Protein AF-X1G6K4-F1 (afdb_monomer_lite)

Radius of gyration: 16.95 Å; chains: 1; bounding box: 36×23×48 Å

Secondary structure (DSSP, 8-stat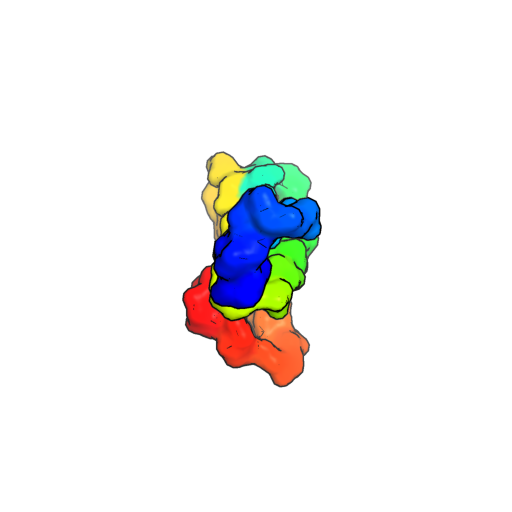e):
-HHHHHTBTTB---------EEEEE--TTS-HHHHHHHHHHHHHH-TT-EEEEE-S-HHHHHHHHHHHHHHHHH-S-GGGTTTT-

Sequence (85 aa):
TLAKREVYGIVGIDGITGPTEAVILADESADPELIASDLLAQAEHDFLSIPILLTTSPELAKMVKNSIEEQISKLSRPKKYLQNF

InterPro domains:
  IPR012131 Histidinol dehydrogenase [PF00815] (1-79)
  IPR012131 Histidinol dehydrogenase [PR00083] (13-34)
  IPR012131 Histidinol dehydrogenase [PR00083] (35-54)
  IPR012131 Histidinol dehydrogenase [PTHR21256] (1-78)
  IPR016161 Aldehyde/histidinol dehydrogenase [SSF53720] (4-77)

Foldseek 3Di:
DVVLVVCVPVDDDPDDDDADEEEAEDEPVDDLLVLLVVQVVQLVPDLPYAYYYDYPDPVSVVSNVVSNVVVLVVDPCNVSCVVHD

pLDDT: mean 83.93, std 12.52, range [57.5, 98.12]

Structure (mmCIF, N/CA/C/O backbone):
data_AF-X1G6K4-F1
#
_entry.id   AF-X1G6K4-F1
#
loop_
_atom_site.group_PDB
_atom_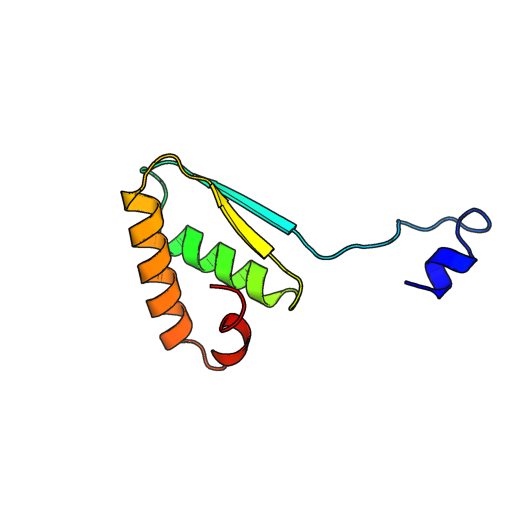site.id
_atom_site.type_symbol
_atom_site.label_atom_id
_atom_site.label_alt_id
_atom_site.label_comp_id
_atom_site.label_asym_id
_atom_site.label_entity_id
_atom_site.label_seq_id
_atom_site.pdbx_PDB_ins_code
_atom_site.Cartn_x
_atom_site.Cartn_y
_atom_site.Cartn_z
_atom_site.occupancy
_atom_site.B_iso_or_equiv
_atom_site.auth_seq_id
_atom_site.auth_comp_id
_atom_site.auth_asym_id
_atom_site.auth_atom_id
_atom_site.pdbx_PDB_model_num
ATOM 1 N N . THR A 1 1 ? 18.303 0.314 -20.387 1.00 61.69 1 THR A N 1
ATOM 2 C CA . THR A 1 1 ? 17.704 1.569 -20.898 1.00 61.69 1 THR A CA 1
ATOM 3 C C . THR A 1 1 ? 18.527 2.257 -21.975 1.00 61.69 1 THR A C 1
ATOM 5 O O . THR A 1 1 ? 17.966 2.542 -23.022 1.00 61.69 1 THR A O 1
ATOM 8 N N . LEU A 1 2 ? 19.833 2.487 -21.780 1.00 74.12 2 LEU A N 1
ATOM 9 C CA . LEU A 1 2 ? 20.690 3.187 -22.758 1.00 74.12 2 LEU A CA 1
ATOM 10 C C . LEU A 1 2 ? 20.697 2.542 -24.155 1.00 74.12 2 LEU A C 1
ATOM 12 O O . LEU A 1 2 ? 20.375 3.214 -25.120 1.00 74.12 2 LEU A O 1
ATOM 16 N N . ALA A 1 3 ? 20.916 1.228 -24.264 1.00 74.75 3 ALA A N 1
ATOM 17 C CA . ALA A 1 3 ? 20.901 0.549 -25.566 1.00 74.75 3 ALA A CA 1
ATOM 18 C C . ALA A 1 3 ? 19.542 0.632 -26.296 1.00 74.75 3 ALA A C 1
ATOM 20 O O . ALA A 1 3 ? 19.512 0.847 -27.499 1.00 74.75 3 ALA A O 1
ATOM 21 N N . LYS A 1 4 ? 18.415 0.523 -25.567 1.00 74.06 4 LYS A N 1
ATOM 22 C CA . LYS A 1 4 ? 17.065 0.718 -26.136 1.00 74.06 4 LYS A CA 1
ATOM 23 C C . LYS A 1 4 ? 16.867 2.162 -26.629 1.00 74.06 4 LYS A C 1
ATOM 25 O O . LYS A 1 4 ? 16.240 2.358 -27.659 1.00 74.06 4 LYS A O 1
ATOM 30 N N . ARG A 1 5 ? 17.423 3.162 -25.929 1.00 71.94 5 ARG A N 1
ATOM 31 C CA . ARG A 1 5 ? 17.381 4.575 -26.351 1.00 71.94 5 ARG A CA 1
ATOM 32 C C . ARG A 1 5 ? 18.182 4.834 -27.626 1.00 71.94 5 ARG A C 1
ATOM 34 O O . ARG A 1 5 ? 17.691 5.554 -28.481 1.00 71.94 5 ARG A O 1
ATOM 41 N N . GLU A 1 6 ? 19.361 4.231 -27.758 1.00 79.25 6 GLU A N 1
ATOM 42 C CA . GLU A 1 6 ? 20.238 4.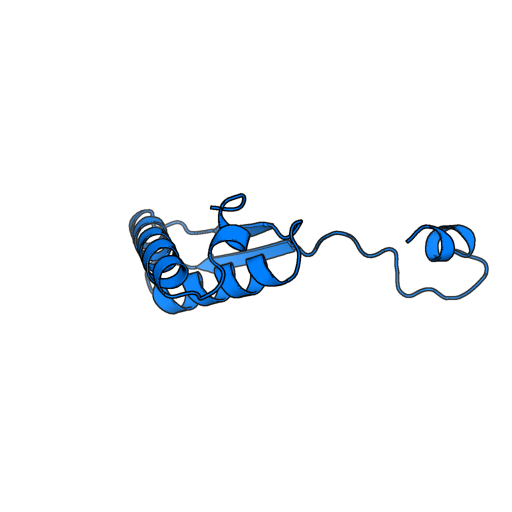396 -28.932 1.00 79.25 6 GLU A CA 1
ATOM 43 C C . GLU A 1 6 ? 19.624 3.852 -30.232 1.00 79.25 6 GLU A C 1
ATOM 45 O O . GLU A 1 6 ? 19.921 4.347 -31.313 1.00 79.25 6 GLU A O 1
ATOM 50 N N . VAL A 1 7 ? 18.746 2.847 -30.141 1.00 78.94 7 VAL A N 1
ATOM 51 C CA . VAL A 1 7 ? 18.102 2.219 -31.312 1.00 78.94 7 VAL A CA 1
ATOM 52 C C . VAL A 1 7 ? 16.649 2.664 -31.526 1.00 78.94 7 VAL A C 1
ATOM 54 O O . VAL A 1 7 ? 15.968 2.153 -32.420 1.00 78.94 7 VAL A O 1
ATOM 57 N N . TYR A 1 8 ? 16.163 3.618 -30.723 1.00 67.69 8 TYR A N 1
ATOM 58 C CA . TYR A 1 8 ? 14.820 4.182 -30.854 1.00 67.69 8 TYR A CA 1
ATOM 59 C C . TYR A 1 8 ? 14.652 4.854 -32.224 1.00 67.69 8 TYR A C 1
ATOM 61 O O . TYR A 1 8 ? 15.423 5.737 -32.589 1.00 67.69 8 TYR A O 1
ATOM 69 N N . GLY A 1 9 ? 13.646 4.425 -32.992 1.00 71.88 9 GLY A N 1
ATOM 70 C CA . GLY A 1 9 ? 13.390 4.915 -34.353 1.00 71.88 9 GLY A CA 1
ATOM 71 C C . GLY A 1 9 ? 14.130 4.162 -35.468 1.00 71.88 9 GLY A C 1
ATOM 72 O O . GLY A 1 9 ? 13.815 4.376 -36.634 1.00 71.88 9 GLY A O 1
ATOM 73 N N . ILE A 1 10 ? 15.056 3.255 -35.130 1.00 80.75 10 ILE A N 1
ATOM 74 C CA . ILE A 1 10 ? 15.741 2.363 -36.088 1.00 80.75 10 ILE A CA 1
ATOM 75 C C . ILE A 1 10 ? 15.113 0.964 -36.062 1.00 80.75 10 ILE A C 1
ATOM 77 O O . ILE A 1 10 ? 14.959 0.323 -37.099 1.00 80.75 10 ILE A O 1
ATOM 81 N N . VAL A 1 11 ? 14.712 0.498 -34.878 1.00 80.25 11 VAL A N 1
ATOM 82 C CA . VAL A 1 11 ? 13.977 -0.757 -34.681 1.00 80.25 11 VAL A CA 1
ATOM 83 C C . VAL A 1 11 ? 12.769 -0.517 -33.779 1.00 80.25 11 VAL A C 1
ATOM 85 O O . VAL A 1 11 ? 12.753 0.425 -32.984 1.00 80.25 11 VAL A O 1
ATOM 88 N N . GLY A 1 12 ? 11.747 -1.368 -33.896 1.00 75.88 12 GLY A N 1
ATOM 89 C CA . GLY A 1 12 ? 10.605 -1.334 -32.986 1.00 75.88 12 GLY A CA 1
ATOM 90 C C . GLY A 1 12 ? 11.055 -1.649 -31.561 1.00 75.88 12 GLY A C 1
ATOM 91 O O . GLY A 1 12 ? 11.676 -2.684 -31.326 1.00 75.88 12 GLY A O 1
ATOM 92 N N . ILE A 1 13 ? 10.755 -0.756 -30.618 1.00 79.56 13 ILE A N 1
ATOM 93 C CA . ILE A 1 13 ? 10.944 -1.001 -29.188 1.00 79.56 13 ILE A CA 1
ATOM 94 C C . ILE A 1 13 ? 9.649 -0.692 -28.442 1.00 79.56 13 ILE A C 1
ATOM 96 O O . ILE A 1 13 ? 8.945 0.257 -28.775 1.00 79.56 13 ILE A O 1
ATOM 100 N N . ASP A 1 14 ? 9.379 -1.467 -27.397 1.00 75.50 14 ASP A N 1
ATOM 101 C CA . ASP A 1 14 ? 8.132 -1.409 -26.615 1.00 75.50 14 ASP A CA 1
ATOM 102 C C . ASP A 1 14 ? 7.994 -0.114 -25.786 1.00 75.50 14 ASP A C 1
ATOM 104 O O . ASP A 1 14 ? 6.902 0.246 -25.359 1.00 75.50 14 ASP A O 1
ATOM 108 N N . GLY A 1 15 ? 9.108 0.586 -25.547 1.00 72.44 15 GLY A N 1
ATOM 109 C CA . GLY A 1 15 ? 9.176 1.819 -24.763 1.00 72.44 15 GLY A CA 1
ATOM 110 C C . GLY A 1 15 ? 10.436 1.913 -23.899 1.00 72.44 15 GLY A C 1
ATOM 111 O O . GLY A 1 15 ? 11.218 0.963 -23.773 1.00 72.44 15 GLY A O 1
ATOM 112 N N . ILE A 1 16 ? 10.639 3.086 -23.298 1.00 69.94 16 ILE A N 1
ATOM 113 C CA . ILE A 1 16 ? 11.632 3.308 -22.243 1.00 69.94 16 ILE A CA 1
ATOM 114 C C . ILE A 1 16 ? 10.899 3.178 -20.909 1.00 69.94 16 ILE A C 1
ATOM 116 O O . ILE A 1 16 ? 10.093 4.036 -20.568 1.00 69.94 16 ILE A O 1
ATOM 120 N N . THR A 1 17 ? 11.154 2.104 -20.169 1.00 66.81 17 THR A N 1
ATOM 121 C CA . THR A 1 17 ? 10.473 1.850 -18.893 1.00 66.81 17 THR A CA 1
ATOM 122 C C . THR A 1 17 ? 11.008 2.781 -17.799 1.00 66.81 17 THR A C 1
ATOM 124 O O . THR A 1 17 ? 12.223 2.839 -17.581 1.00 66.81 17 THR A O 1
ATOM 127 N N . GLY A 1 18 ? 10.104 3.523 -17.152 1.00 67.31 18 GLY A N 1
ATOM 128 C CA . GLY A 1 18 ? 1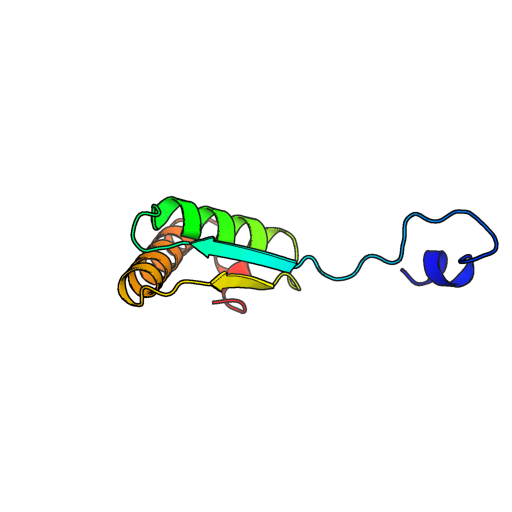0.354 4.284 -15.923 1.00 67.31 18 GLY A CA 1
ATOM 129 C C . GLY A 1 18 ? 10.117 3.438 -14.662 1.00 67.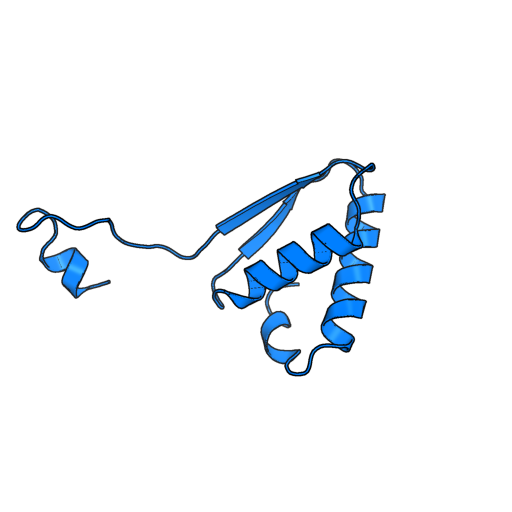31 18 GLY A C 1
ATOM 130 O O . GLY A 1 18 ? 9.777 2.260 -14.787 1.00 67.31 18 GLY A O 1
ATOM 131 N N . PRO A 1 19 ? 10.310 4.004 -13.458 1.00 67.62 19 PRO A N 1
ATOM 132 C CA . PRO A 1 19 ? 9.959 3.323 -12.214 1.00 67.62 19 PRO A CA 1
ATOM 133 C C . PRO A 1 19 ? 8.465 2.977 -12.190 1.00 67.62 19 PRO A C 1
ATOM 135 O O . PRO A 1 19 ? 7.651 3.617 -12.856 1.00 67.62 19 PRO A O 1
ATOM 138 N N . THR A 1 20 ? 8.109 1.928 -11.453 1.00 71.19 20 THR A N 1
ATOM 139 C CA . THR A 1 20 ? 6.708 1.502 -11.350 1.00 71.19 20 THR A CA 1
ATOM 140 C C . THR A 1 20 ? 5.991 2.381 -10.328 1.00 71.19 20 THR A C 1
ATOM 142 O O . THR A 1 20 ? 6.437 2.491 -9.190 1.00 71.19 20 THR A O 1
ATOM 145 N N . GLU A 1 21 ? 4.869 2.980 -10.718 1.00 75.62 21 GLU A N 1
ATOM 146 C CA . GLU A 1 21 ? 4.019 3.797 -9.847 1.00 75.62 21 GLU A CA 1
ATOM 147 C C . GLU A 1 21 ? 2.651 3.116 -9.714 1.00 75.62 21 GLU A C 1
ATOM 149 O O . GLU A 1 21 ? 2.079 2.690 -10.719 1.00 75.62 21 GLU A O 1
ATOM 154 N N . ALA A 1 22 ? 2.123 2.994 -8.492 1.00 82.56 22 ALA A N 1
ATOM 155 C CA . ALA A 1 22 ? 0.754 2.522 -8.277 1.00 82.56 22 ALA A CA 1
ATOM 156 C C . ALA A 1 22 ? 0.036 3.359 -7.221 1.00 82.56 22 ALA A C 1
ATOM 158 O O . ALA A 1 22 ? 0.617 3.754 -6.207 1.00 82.56 22 ALA A O 1
ATOM 159 N N . VAL A 1 23 ? -1.251 3.596 -7.472 1.00 92.12 23 VAL A N 1
ATOM 160 C CA . VAL A 1 23 ? -2.129 4.392 -6.618 1.00 92.12 23 VAL A CA 1
ATOM 161 C C . VAL A 1 23 ? -3.368 3.570 -6.285 1.00 92.12 23 VAL A C 1
ATOM 163 O O . VAL A 1 23 ? -4.073 3.120 -7.186 1.00 92.12 23 VAL A O 1
ATOM 166 N N . ILE A 1 24 ? -3.642 3.403 -4.996 1.00 94.50 24 ILE A N 1
ATOM 167 C CA . ILE A 1 24 ? -4.874 2.816 -4.472 1.00 94.50 24 ILE A CA 1
ATOM 168 C C . ILE A 1 24 ? -5.813 3.965 -4.111 1.00 94.50 24 ILE A C 1
ATOM 170 O O . ILE A 1 24 ? -5.436 4.854 -3.352 1.00 94.50 24 ILE A O 1
ATOM 174 N N . LEU A 1 25 ? -7.031 3.950 -4.649 1.00 96.81 25 LEU A N 1
ATOM 175 C CA . LEU A 1 25 ? -8.100 4.874 -4.273 1.00 96.81 25 LEU A CA 1
ATOM 176 C C . LEU A 1 25 ? -9.140 4.101 -3.463 1.00 96.81 25 LEU A C 1
ATOM 178 O O . LEU A 1 25 ? -9.725 3.153 -3.984 1.00 96.81 25 LEU A O 1
ATOM 182 N N . ALA A 1 26 ? -9.362 4.496 -2.211 1.00 97.19 26 ALA A N 1
ATOM 183 C CA . ALA A 1 26 ? -10.268 3.789 -1.309 1.00 97.19 26 ALA A CA 1
ATOM 184 C C . ALA A 1 26 ? -11.033 4.744 -0.385 1.00 97.19 26 ALA A C 1
ATOM 186 O O . ALA A 1 26 ? -10.499 5.762 0.061 1.00 97.19 26 ALA A O 1
ATOM 187 N N . ASP A 1 27 ? -12.278 4.394 -0.076 1.00 96.38 27 ASP A N 1
ATOM 188 C CA . ASP A 1 27 ? -13.088 5.035 0.960 1.00 96.38 27 ASP A CA 1
ATOM 189 C C . ASP A 1 27 ? -13.074 4.204 2.255 1.00 96.38 27 ASP A C 1
ATOM 191 O O . ASP A 1 27 ? -12.450 3.144 2.333 1.00 96.38 27 ASP A O 1
ATOM 195 N N . GLU A 1 28 ? -13.746 4.692 3.292 1.00 96.31 28 GLU A N 1
ATOM 196 C CA . GLU A 1 28 ? -13.814 4.066 4.614 1.00 96.31 28 GLU A CA 1
ATOM 197 C C . GLU A 1 28 ? -14.392 2.641 4.646 1.00 96.31 28 GLU A C 1
ATOM 199 O O . GLU A 1 28 ? -14.275 1.980 5.675 1.00 96.31 28 GLU A O 1
ATOM 204 N N . SER A 1 29 ? -15.014 2.156 3.567 1.00 96.75 29 SER A N 1
ATOM 205 C CA . SER A 1 29 ? -15.551 0.792 3.506 1.00 96.75 29 SER A CA 1
ATOM 206 C C . SER A 1 29 ? -14.497 -0.262 3.163 1.00 96.75 29 SER A C 1
ATOM 208 O O . SER A 1 29 ? -14.756 -1.460 3.303 1.00 96.75 29 SER A O 1
ATOM 210 N N . ALA A 1 30 ? -13.319 0.166 2.705 1.00 97.38 30 ALA A N 1
ATOM 211 C CA . ALA A 1 30 ? -12.256 -0.728 2.282 1.00 97.38 30 ALA A CA 1
ATOM 212 C C . ALA A 1 30 ? -11.552 -1.407 3.465 1.00 97.38 30 ALA A C 1
ATOM 214 O O . ALA A 1 30 ? -11.373 -0.818 4.530 1.00 97.38 30 ALA A O 1
ATOM 215 N N . ASP A 1 31 ? -11.099 -2.642 3.244 1.00 97.88 31 ASP A N 1
ATOM 216 C CA . ASP A 1 31 ? -10.340 -3.406 4.232 1.00 97.88 31 ASP A CA 1
ATOM 217 C C . ASP A 1 31 ? -8.901 -2.855 4.360 1.00 97.88 31 ASP A C 1
ATOM 219 O O . ASP A 1 31 ? -8.123 -2.937 3.397 1.00 97.88 31 ASP A O 1
ATOM 223 N N . PRO A 1 32 ? -8.511 -2.312 5.530 1.00 97.56 32 PRO A N 1
ATOM 224 C CA . PRO A 1 32 ? -7.177 -1.762 5.735 1.00 97.56 32 PRO A CA 1
ATOM 225 C C . PRO A 1 32 ? -6.057 -2.802 5.619 1.00 97.56 32 PRO A C 1
ATOM 227 O O . PRO A 1 32 ? -4.946 -2.446 5.219 1.00 97.56 32 PRO A O 1
ATOM 230 N N . GLU A 1 33 ? -6.320 -4.070 5.957 1.00 97.50 33 GLU A N 1
ATOM 231 C CA . GLU A 1 33 ? -5.310 -5.130 5.894 1.00 97.50 33 GLU A CA 1
ATOM 232 C C . GLU A 1 33 ? -4.941 -5.449 4.447 1.00 97.50 33 GLU A C 1
ATOM 234 O O . GLU A 1 33 ? -3.753 -5.569 4.133 1.00 97.50 33 GLU A O 1
ATOM 239 N N . LEU A 1 34 ? -5.943 -5.517 3.565 1.00 97.38 34 LEU A N 1
ATOM 240 C CA . LEU A 1 34 ? -5.739 -5.751 2.135 1.00 97.38 34 LEU A CA 1
ATOM 241 C C . LEU A 1 34 ? -5.001 -4.583 1.480 1.00 97.38 34 LEU A C 1
ATOM 243 O O . LEU A 1 34 ? -4.029 -4.803 0.761 1.00 97.38 34 LEU A O 1
ATOM 247 N N . ILE A 1 35 ? -5.399 -3.344 1.788 1.00 97.19 35 ILE A N 1
ATOM 248 C CA . ILE A 1 35 ? -4.708 -2.152 1.278 1.00 97.19 35 ILE A CA 1
ATOM 249 C C . ILE A 1 35 ? -3.238 -2.158 1.713 1.00 97.19 35 ILE A C 1
ATOM 251 O O . ILE A 1 35 ? -2.351 -1.917 0.895 1.00 97.19 35 ILE A O 1
ATOM 255 N N . ALA A 1 36 ? -2.957 -2.445 2.986 1.00 95.25 36 ALA A N 1
ATOM 256 C CA . ALA A 1 36 ? -1.589 -2.519 3.490 1.00 95.25 36 ALA A CA 1
ATOM 257 C C . ALA A 1 36 ? -0.765 -3.594 2.764 1.00 95.25 36 ALA A C 1
ATOM 259 O O . ALA A 1 36 ? 0.377 -3.333 2.380 1.00 95.25 36 ALA A O 1
ATOM 260 N N . SER A 1 37 ? -1.348 -4.773 2.529 1.00 93.88 37 SER A N 1
ATOM 261 C CA . SER A 1 37 ? -0.686 -5.849 1.789 1.00 93.88 37 SER A CA 1
ATOM 262 C C . SER A 1 37 ? -0.370 -5.459 0.344 1.00 93.88 37 SER A C 1
ATOM 264 O O . SER A 1 37 ? 0.747 -5.706 -0.108 1.00 93.88 37 SER A O 1
ATOM 266 N N . ASP A 1 38 ? -1.287 -4.788 -0.355 1.00 93.00 38 ASP A N 1
ATOM 267 C CA . ASP A 1 38 ? -1.062 -4.328 -1.730 1.00 93.00 38 ASP A CA 1
ATOM 268 C C . ASP A 1 38 ? 0.022 -3.241 -1.808 1.00 93.00 38 ASP A C 1
ATOM 270 O O . ASP A 1 38 ? 0.908 -3.297 -2.667 1.00 93.00 38 ASP A O 1
ATOM 274 N N . LEU A 1 39 ? 0.013 -2.275 -0.879 1.00 92.00 39 LEU A N 1
ATOM 275 C CA . LEU A 1 39 ? 1.048 -1.235 -0.804 1.00 92.00 39 LEU A CA 1
ATOM 276 C C . LEU A 1 39 ? 2.433 -1.842 -0.550 1.00 92.00 39 LEU A C 1
ATOM 278 O O . LEU A 1 39 ? 3.415 -1.428 -1.171 1.00 92.00 39 LEU A O 1
ATOM 282 N N . LEU A 1 40 ? 2.521 -2.839 0.334 1.00 90.25 40 LEU A N 1
ATOM 283 C CA . LEU A 1 40 ? 3.768 -3.547 0.616 1.00 90.25 40 LEU A CA 1
ATOM 2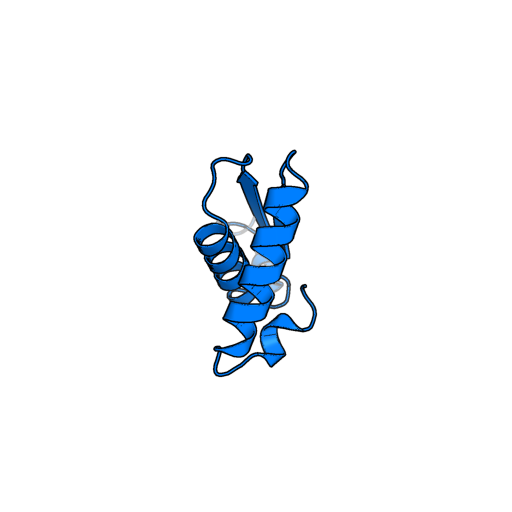84 C C . LEU A 1 40 ? 4.232 -4.386 -0.577 1.00 90.25 40 LEU A C 1
ATOM 286 O O . LEU A 1 40 ? 5.410 -4.321 -0.930 1.00 90.25 40 LEU A O 1
ATOM 290 N N . ALA A 1 41 ? 3.328 -5.106 -1.244 1.00 87.50 41 ALA A N 1
ATOM 291 C CA . ALA A 1 41 ? 3.645 -5.868 -2.450 1.00 87.50 41 ALA A CA 1
ATOM 292 C C . ALA A 1 41 ? 4.207 -4.961 -3.557 1.00 87.50 41 ALA A C 1
ATOM 294 O O . ALA A 1 41 ? 5.190 -5.303 -4.218 1.00 87.50 41 ALA A O 1
ATOM 295 N N . GLN A 1 42 ? 3.649 -3.760 -3.709 1.00 85.81 42 GLN A N 1
ATOM 296 C CA . GLN A 1 42 ? 4.146 -2.783 -4.668 1.00 85.81 42 GLN A CA 1
ATOM 297 C C . GLN A 1 42 ? 5.497 -2.182 -4.254 1.00 85.81 42 GLN A C 1
ATOM 299 O O . GLN A 1 42 ? 6.374 -2.000 -5.105 1.00 85.81 42 GLN A O 1
ATOM 304 N N . ALA A 1 43 ? 5.702 -1.910 -2.961 1.00 84.06 43 ALA A N 1
ATOM 305 C CA . ALA A 1 43 ? 6.993 -1.472 -2.424 1.00 84.06 43 ALA A CA 1
ATOM 306 C C . ALA A 1 43 ? 8.100 -2.525 -2.626 1.00 84.06 43 ALA A C 1
ATOM 308 O O . ALA A 1 43 ? 9.284 -2.192 -2.680 1.00 84.06 43 ALA A O 1
ATOM 309 N N . GLU A 1 44 ? 7.746 -3.808 -2.746 1.00 80.56 44 GLU A N 1
ATOM 310 C CA . GLU A 1 44 ? 8.713 -4.866 -3.027 1.00 80.56 44 GLU A CA 1
ATOM 311 C C . GLU A 1 44 ? 9.204 -4.888 -4.471 1.00 80.56 44 GLU A C 1
ATOM 313 O O . GLU A 1 44 ? 10.301 -5.393 -4.721 1.00 80.56 44 GLU A O 1
ATOM 318 N N . HIS A 1 45 ? 8.431 -4.390 -5.428 1.00 74.12 45 HIS A N 1
ATOM 319 C CA . HIS A 1 45 ? 8.747 -4.617 -6.834 1.00 74.12 45 HIS A CA 1
ATOM 320 C C . HIS A 1 45 ? 10.027 -3.887 -7.278 1.00 74.12 45 HIS A C 1
ATOM 322 O O . HIS A 1 45 ? 10.869 -4.459 -7.970 1.00 74.12 45 HIS A O 1
ATOM 328 N N . ASP A 1 46 ? 10.215 -2.645 -6.836 1.00 71.75 46 ASP A N 1
ATOM 329 C CA . ASP A 1 46 ? 11.395 -1.829 -7.127 1.00 71.75 46 ASP A CA 1
ATOM 330 C C . ASP A 1 46 ? 11.687 -0.914 -5.932 1.00 71.75 46 ASP A C 1
ATOM 332 O O . ASP A 1 46 ? 10.774 -0.429 -5.271 1.00 71.75 46 ASP A O 1
ATOM 336 N N . PHE A 1 47 ? 12.961 -0.646 -5.662 1.00 67.88 47 PHE A N 1
ATOM 337 C CA . PHE A 1 47 ? 13.367 0.343 -4.667 1.00 67.88 47 PHE A CA 1
ATOM 338 C C . PHE A 1 47 ? 12.888 1.758 -5.030 1.00 67.88 47 PHE A C 1
ATOM 340 O O . PHE A 1 47 ? 12.652 2.572 -4.146 1.00 67.88 47 PHE A O 1
ATOM 347 N N . LEU A 1 48 ? 12.721 2.039 -6.326 1.00 70.81 48 LEU A N 1
ATOM 348 C CA . LEU A 1 48 ? 12.141 3.289 -6.824 1.00 70.81 48 LEU A CA 1
ATOM 349 C C . LEU A 1 48 ? 10.604 3.272 -6.873 1.00 70.81 48 LEU A C 1
ATOM 351 O O . LEU A 1 48 ? 10.010 4.228 -7.366 1.00 70.81 48 LEU A O 1
ATOM 355 N N . SER A 1 49 ? 9.963 2.194 -6.415 1.00 77.38 49 SER A N 1
ATOM 356 C CA . SER A 1 49 ? 8.507 2.085 -6.384 1.00 77.38 49 SER A CA 1
ATOM 357 C C . SER A 1 49 ? 7.930 3.004 -5.313 1.00 77.38 49 SER A C 1
ATOM 359 O O . SER A 1 49 ? 8.343 2.952 -4.153 1.00 77.38 49 SER A O 1
ATOM 361 N N . ILE A 1 50 ? 6.957 3.825 -5.703 1.00 81.06 50 ILE A N 1
ATOM 362 C CA . ILE A 1 50 ? 6.246 4.732 -4.800 1.00 81.06 50 ILE A CA 1
ATOM 363 C C . ILE A 1 50 ? 4.781 4.280 -4.742 1.00 81.06 50 ILE A C 1
ATOM 365 O O . ILE A 1 50 ? 3.991 4.660 -5.611 1.00 81.06 50 ILE A O 1
ATOM 369 N N . PRO A 1 51 ? 4.402 3.432 -3.769 1.00 88.62 51 PRO A N 1
ATOM 370 C CA . PRO A 1 51 ? 3.011 3.059 -3.556 1.00 88.62 51 PRO A CA 1
ATOM 371 C C . PRO A 1 51 ? 2.263 4.189 -2.838 1.00 88.62 51 PRO A C 1
ATOM 373 O O . PRO A 1 51 ? 2.727 4.708 -1.823 1.00 88.62 51 PRO A O 1
ATOM 376 N N . ILE A 1 52 ? 1.097 4.576 -3.355 1.00 91.56 52 ILE A N 1
ATOM 377 C CA . ILE A 1 52 ? 0.314 5.703 -2.829 1.00 91.56 52 ILE A CA 1
ATOM 378 C C . ILE A 1 52 ? -1.099 5.236 -2.483 1.00 91.56 52 ILE A C 1
ATOM 380 O O . ILE A 1 52 ? -1.766 4.617 -3.305 1.00 91.56 52 ILE A O 1
ATOM 384 N N . LEU A 1 53 ? -1.584 5.595 -1.293 1.00 95.38 53 LEU A N 1
ATOM 385 C CA . LEU A 1 53 ? -3.000 5.514 -0.934 1.00 95.38 53 LEU A CA 1
ATOM 386 C C . LEU A 1 53 ? -3.630 6.908 -1.006 1.00 95.38 53 LEU A C 1
ATOM 388 O O . LEU A 1 53 ? -3.170 7.840 -0.348 1.00 95.38 53 LEU A O 1
ATOM 392 N N . LEU A 1 54 ? -4.716 7.029 -1.763 1.00 97.00 54 LEU A N 1
ATOM 393 C CA . LEU A 1 54 ? -5.604 8.182 -1.777 1.00 97.00 54 LEU A CA 1
ATOM 394 C C . LEU A 1 54 ? -6.924 7.800 -1.110 1.00 97.00 54 LEU A C 1
ATOM 396 O O . LEU A 1 54 ? -7.618 6.886 -1.549 1.00 97.00 54 LEU A O 1
ATOM 400 N N . THR A 1 55 ? -7.279 8.521 -0.053 1.00 97.44 55 THR A N 1
ATOM 401 C CA . THR A 1 55 ? -8.549 8.342 0.648 1.00 97.44 55 THR A CA 1
ATOM 402 C C . THR A 1 55 ? -9.037 9.666 1.217 1.00 97.44 55 THR A C 1
ATOM 404 O O . THR A 1 55 ? -8.242 10.531 1.589 1.00 97.44 55 THR A O 1
ATOM 407 N N . THR A 1 56 ? -10.355 9.828 1.289 1.00 97.44 56 THR A N 1
ATOM 408 C CA . THR A 1 56 ? -11.002 10.936 2.000 1.00 97.44 56 THR A CA 1
ATOM 409 C C . THR A 1 56 ? -11.190 10.647 3.487 1.00 97.44 56 THR A C 1
ATOM 411 O O . THR A 1 56 ? -11.566 11.558 4.220 1.00 97.44 56 THR A O 1
ATOM 414 N N . SER A 1 57 ? -10.930 9.416 3.942 1.00 98.06 57 SER A N 1
ATOM 415 C CA . SER A 1 57 ? -11.103 8.991 5.331 1.00 98.06 57 SER A CA 1
ATOM 416 C C . SER A 1 57 ? -9.769 9.010 6.094 1.00 98.06 57 SER A C 1
ATOM 418 O O . SER A 1 57 ? -8.901 8.163 5.860 1.00 98.06 57 SER A O 1
ATOM 420 N N . PRO A 1 58 ? -9.578 9.936 7.055 1.00 97.19 58 PRO A N 1
ATOM 421 C CA . PRO A 1 58 ? -8.379 9.950 7.895 1.00 97.19 58 PRO A CA 1
ATOM 422 C C . PRO A 1 58 ? -8.269 8.711 8.791 1.00 97.19 58 PRO A C 1
ATOM 424 O O . PRO A 1 58 ? -7.166 8.305 9.159 1.00 97.19 58 PRO A O 1
ATOM 427 N N . GLU A 1 59 ? -9.408 8.117 9.155 1.00 97.81 59 GLU A N 1
ATOM 428 C CA . GLU A 1 59 ? -9.460 6.903 9.965 1.00 97.81 59 GLU A CA 1
ATOM 429 C C . GLU A 1 59 ? -8.912 5.709 9.187 1.00 97.81 59 GLU A C 1
ATOM 431 O O . GLU A 1 59 ? -8.008 5.035 9.684 1.00 97.81 59 GLU A O 1
ATOM 436 N N . LEU A 1 60 ? -9.349 5.532 7.933 1.00 97.94 60 LEU A N 1
ATOM 437 C CA . LEU A 1 60 ? -8.812 4.499 7.048 1.00 97.94 60 LEU A CA 1
ATOM 438 C C . LEU A 1 60 ? -7.297 4.643 6.891 1.00 97.94 60 LEU A C 1
ATOM 440 O O . LEU A 1 60 ? -6.564 3.675 7.074 1.00 97.94 60 LEU A O 1
ATOM 444 N N . ALA A 1 61 ? -6.808 5.857 6.617 1.00 97.19 61 ALA A N 1
ATOM 445 C CA . ALA A 1 61 ? -5.376 6.108 6.462 1.00 97.19 61 ALA A CA 1
ATOM 446 C C . ALA A 1 61 ? -4.573 5.694 7.710 1.00 97.19 61 ALA A C 1
ATOM 448 O O . ALA A 1 61 ? -3.489 5.118 7.600 1.00 97.19 61 ALA A O 1
ATOM 449 N N . LYS A 1 62 ? -5.115 5.946 8.908 1.00 97.62 62 LYS A N 1
ATOM 450 C CA . LYS A 1 62 ? -4.492 5.538 10.172 1.00 97.62 62 LYS A CA 1
ATOM 451 C C . LYS A 1 62 ? -4.510 4.021 10.356 1.00 97.62 62 LYS A C 1
ATOM 453 O O . LYS A 1 62 ? -3.503 3.460 10.780 1.00 97.62 62 LYS A O 1
ATOM 458 N N . MET A 1 63 ? -5.628 3.366 10.048 1.00 98.12 63 MET A N 1
ATOM 459 C CA . MET A 1 63 ? -5.747 1.909 10.138 1.00 98.12 63 MET A CA 1
ATOM 460 C C . MET A 1 63 ? -4.765 1.220 9.192 1.00 98.12 63 MET A C 1
ATOM 462 O O . MET A 1 63 ? -4.004 0.368 9.637 1.00 98.12 63 MET A O 1
ATOM 466 N N . VAL A 1 64 ? -4.697 1.664 7.932 1.00 97.56 64 VAL A N 1
ATOM 467 C CA . VAL A 1 64 ? -3.745 1.143 6.941 1.00 97.56 64 VAL A CA 1
ATOM 468 C C . VAL A 1 64 ? -2.308 1.317 7.426 1.00 97.56 64 VAL A C 1
ATOM 470 O O . VAL A 1 64 ? -1.523 0.377 7.346 1.00 97.56 64 VAL A O 1
ATOM 473 N N . LYS A 1 65 ? -1.956 2.485 7.980 1.00 95.56 65 LYS A N 1
ATOM 474 C CA . LYS A 1 65 ? -0.613 2.716 8.526 1.00 95.56 65 LYS A CA 1
ATOM 475 C C . LYS A 1 65 ? -0.257 1.705 9.621 1.00 95.56 65 LYS A C 1
ATOM 477 O O . LYS A 1 65 ? 0.826 1.127 9.582 1.00 95.56 65 LYS A O 1
ATOM 482 N N . ASN A 1 66 ? -1.165 1.466 10.565 1.00 96.25 66 ASN A N 1
ATOM 483 C CA . ASN A 1 66 ? -0.944 0.482 11.624 1.00 96.25 66 ASN A CA 1
ATOM 484 C C . ASN A 1 66 ? -0.778 -0.932 11.041 1.00 96.25 66 ASN A C 1
ATOM 486 O O . ASN A 1 66 ? 0.151 -1.646 11.413 1.00 96.25 66 ASN A O 1
ATOM 490 N N . SER A 1 67 ? -1.626 -1.318 10.083 1.00 96.25 67 SER A N 1
ATOM 491 C CA . SER A 1 67 ? -1.532 -2.613 9.403 1.00 96.25 67 SER A CA 1
ATOM 492 C C . SER A 1 67 ? -0.202 -2.782 8.661 1.00 96.25 67 SER A C 1
ATOM 494 O O . SER A 1 67 ? 0.382 -3.863 8.709 1.00 96.25 67 SER A O 1
ATOM 496 N N . ILE A 1 68 ? 0.325 -1.726 8.030 1.00 94.50 68 ILE A N 1
ATOM 497 C CA . ILE A 1 68 ? 1.657 -1.733 7.405 1.00 94.50 68 ILE A CA 1
ATOM 498 C C . ILE A 1 68 ? 2.743 -2.022 8.450 1.00 94.50 68 ILE A C 1
ATOM 500 O O . ILE A 1 68 ? 3.569 -2.912 8.239 1.00 94.50 68 ILE A O 1
ATOM 504 N N . GLU A 1 69 ? 2.742 -1.314 9.582 1.00 92.56 69 GLU A N 1
ATOM 505 C CA . GLU A 1 69 ? 3.730 -1.505 10.656 1.00 92.56 69 GLU A CA 1
ATOM 506 C C . GLU A 1 69 ? 3.691 -2.939 11.213 1.00 92.56 69 GLU A C 1
ATOM 508 O O . GLU A 1 69 ? 4.732 -3.591 11.370 1.00 92.56 69 GLU A O 1
ATOM 513 N N . GLU A 1 70 ? 2.491 -3.475 11.440 1.00 93.75 70 GLU A N 1
ATOM 514 C CA . GLU A 1 70 ? 2.299 -4.852 11.892 1.00 93.75 70 GLU A CA 1
ATOM 515 C C . GLU A 1 70 ? 2.785 -5.879 10.867 1.00 93.75 70 GLU A C 1
ATOM 517 O O . GLU A 1 70 ? 3.467 -6.842 11.233 1.00 93.75 70 GLU A O 1
ATOM 522 N N . GLN A 1 71 ? 2.459 -5.697 9.586 1.00 93.12 71 GLN A N 1
ATOM 523 C CA . GLN A 1 71 ? 2.879 -6.611 8.526 1.00 93.12 71 GLN A CA 1
ATOM 524 C C . GLN A 1 71 ? 4.402 -6.579 8.344 1.00 93.12 71 GLN A C 1
ATOM 526 O O . GLN A 1 71 ? 5.021 -7.644 8.343 1.00 93.12 71 GLN A O 1
ATOM 531 N N . ILE A 1 72 ? 5.036 -5.398 8.319 1.00 90.31 72 ILE A N 1
ATOM 532 C CA . ILE A 1 72 ? 6.503 -5.258 8.236 1.00 90.31 72 ILE A CA 1
ATOM 533 C C . ILE A 1 72 ? 7.196 -5.990 9.389 1.00 90.31 72 ILE A C 1
ATOM 535 O O . ILE A 1 72 ? 8.211 -6.653 9.163 1.00 90.31 72 ILE A O 1
ATOM 539 N N . SER A 1 73 ? 6.646 -5.923 10.607 1.00 88.75 73 SER A N 1
ATOM 540 C CA . SER A 1 73 ? 7.223 -6.600 11.778 1.00 88.75 73 SER A CA 1
ATOM 541 C C . SER A 1 73 ? 7.290 -8.129 11.638 1.00 88.75 73 SER A C 1
ATOM 543 O O . SER A 1 73 ? 8.150 -8.769 12.244 1.00 88.75 73 SER A O 1
ATOM 545 N N . LYS A 1 74 ? 6.416 -8.715 10.808 1.00 88.38 74 LYS A N 1
ATOM 546 C CA . LYS A 1 74 ? 6.332 -10.160 10.548 1.00 88.38 74 LYS A CA 1
ATOM 547 C C . LYS A 1 74 ? 7.201 -10.602 9.365 1.00 88.38 74 LYS A C 1
ATOM 549 O O . LYS A 1 74 ? 7.407 -11.801 9.177 1.00 88.38 74 LYS A O 1
ATOM 554 N N . LEU A 1 75 ? 7.713 -9.669 8.559 1.00 84.50 75 LEU A N 1
ATOM 555 C CA . LEU A 1 75 ? 8.504 -9.992 7.375 1.00 84.50 75 LEU A CA 1
ATOM 556 C C . LEU A 1 75 ? 9.935 -10.395 7.738 1.00 84.50 75 LEU A C 1
ATOM 558 O O . LEU A 1 75 ? 10.589 -9.816 8.600 1.00 84.50 75 LEU A O 1
ATOM 562 N N . SER A 1 76 ? 10.473 -11.357 6.989 1.00 76.75 76 SER A N 1
ATOM 563 C CA . SER A 1 76 ? 11.851 -11.837 7.162 1.00 76.75 76 SER A CA 1
ATOM 564 C C . SER A 1 76 ? 12.918 -10.824 6.713 1.00 76.75 76 SER A C 1
ATOM 566 O O . SER A 1 76 ? 14.089 -10.961 7.073 1.00 76.75 76 SER A O 1
ATOM 568 N N . ARG A 1 77 ? 12.543 -9.806 5.919 1.00 74.69 77 ARG A N 1
ATOM 569 C CA . ARG A 1 77 ? 13.447 -8.783 5.352 1.00 74.69 77 ARG A CA 1
ATOM 570 C C . ARG A 1 77 ? 12.881 -7.354 5.470 1.00 74.69 77 ARG A C 1
ATOM 572 O O . ARG A 1 77 ? 12.658 -6.698 4.454 1.00 74.69 77 ARG A O 1
ATOM 579 N N . PRO A 1 78 ? 12.724 -6.813 6.688 1.00 68.12 78 PRO A N 1
ATOM 580 C CA . PRO A 1 78 ? 12.066 -5.521 6.908 1.00 68.12 78 PRO A CA 1
ATOM 581 C C . PRO A 1 78 ? 12.873 -4.316 6.390 1.00 68.12 78 PRO A C 1
ATOM 583 O O . PRO A 1 78 ? 12.308 -3.268 6.094 1.00 68.12 78 PRO A O 1
ATOM 586 N N . LYS A 1 79 ? 14.198 -4.455 6.209 1.00 63.78 79 LYS A N 1
ATOM 587 C CA . LYS A 1 79 ? 15.076 -3.363 5.741 1.00 63.78 79 LYS A CA 1
ATOM 588 C C . LYS A 1 79 ? 14.684 -2.768 4.385 1.00 63.78 79 LYS A C 1
ATOM 590 O O . LYS A 1 79 ? 15.080 -1.643 4.103 1.00 63.78 79 LYS A O 1
ATOM 595 N N . LYS A 1 80 ? 13.944 -3.509 3.555 1.00 66.06 80 LYS A N 1
ATOM 596 C CA . LYS A 1 80 ? 13.535 -3.062 2.218 1.00 66.06 80 LYS A CA 1
ATOM 597 C C . LYS A 1 80 ? 12.484 -1.942 2.256 1.00 66.06 80 LYS A C 1
ATOM 599 O O . LYS A 1 80 ? 12.431 -1.160 1.320 1.00 66.06 80 LYS A O 1
ATOM 604 N N . TYR A 1 81 ? 11.725 -1.823 3.346 1.00 66.19 81 TYR A N 1
ATOM 605 C CA . TYR A 1 81 ? 10.598 -0.886 3.458 1.00 66.19 81 TYR A CA 1
ATOM 606 C C . TYR A 1 81 ? 10.934 0.391 4.242 1.00 66.19 81 TYR A C 1
ATOM 608 O O . TYR A 1 81 ? 10.166 1.343 4.204 1.00 66.19 81 TYR A O 1
ATOM 616 N N . LEU A 1 82 ? 12.099 0.448 4.905 1.00 59.62 82 LEU A N 1
ATOM 617 C CA . LEU A 1 82 ? 12.506 1.541 5.810 1.00 59.62 82 LEU A CA 1
ATOM 618 C C . LEU A 1 82 ? 12.715 2.911 5.136 1.00 59.62 82 LEU A C 1
ATOM 620 O O . LEU A 1 82 ? 13.036 3.873 5.826 1.00 59.62 82 LEU A O 1
ATOM 624 N N . GLN A 1 83 ? 12.610 2.999 3.808 1.00 57.78 83 GLN A N 1
ATOM 625 C CA . GLN A 1 83 ? 12.774 4.254 3.063 1.00 57.78 83 GLN A CA 1
ATOM 626 C C . GLN A 1 83 ? 11.470 4.764 2.437 1.00 57.78 83 GLN A C 1
ATOM 628 O O . GLN A 1 83 ? 11.451 5.891 1.952 1.00 57.78 83 GLN A O 1
ATOM 633 N N . ASN A 1 84 ? 10.396 3.966 2.475 1.00 57.50 84 ASN A N 1
ATOM 634 C CA . ASN A 1 84 ? 9.188 4.211 1.683 1.00 57.50 84 ASN A CA 1
ATOM 635 C C . ASN A 1 84 ? 7.938 4.509 2.529 1.00 57.50 84 ASN A C 1
ATOM 637 O O . ASN A 1 84 ? 6.934 4.930 1.958 1.00 57.50 84 ASN A O 1
ATOM 641 N N . PHE A 1 85 ? 7.990 4.312 3.853 1.00 60.31 85 PHE A N 1
ATOM 642 C CA . PHE A 1 85 ? 6.867 4.523 4.775 1.00 60.31 85 PHE A CA 1
ATOM 643 C C . PHE A 1 85 ? 7.301 5.258 6.045 1.00 60.31 85 PHE A C 1
ATOM 645 O O . PHE A 1 85 ? 8.335 4.857 6.629 1.00 60.31 85 PHE A O 1
#

Organism: NCBI:txid412755